Protein AF-A0A8J2QF64-F1 (afdb_monomer_lite)

Structure (mmCIF, N/CA/C/O backbone):
data_AF-A0A8J2QF64-F1
#
_entry.id   AF-A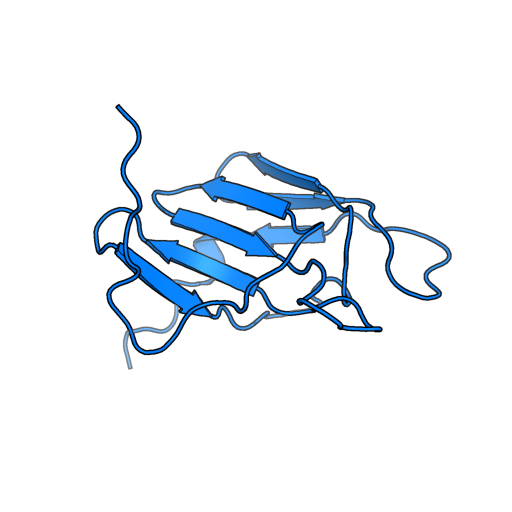0A8J2QF64-F1
#
loop_
_atom_site.group_PDB
_atom_site.id
_atom_site.type_symbol
_atom_site.label_atom_id
_atom_site.label_alt_id
_atom_site.label_comp_id
_atom_site.label_asym_id
_atom_site.label_entity_id
_atom_site.label_seq_id
_atom_site.pdbx_PDB_ins_code
_atom_site.Cartn_x
_atom_site.Cartn_y
_atom_site.Cartn_z
_atom_site.occupancy
_atom_site.B_iso_or_equiv
_atom_site.auth_seq_id
_atom_site.auth_comp_id
_atom_site.auth_asym_id
_atom_site.auth_atom_id
_atom_site.pdbx_PDB_model_num
ATOM 1 N N . MET A 1 1 ? -6.307 20.909 12.810 1.00 73.62 1 MET A N 1
ATOM 2 C CA . MET A 1 1 ? -5.562 20.199 13.872 1.00 73.62 1 MET A CA 1
ATOM 3 C C . MET A 1 1 ? -5.060 18.897 13.273 1.00 73.62 1 MET A C 1
ATOM 5 O O . MET A 1 1 ? -5.848 18.246 12.603 1.00 73.62 1 MET A O 1
ATOM 9 N N . TRP A 1 2 ? -3.783 18.557 13.444 1.00 82.88 2 TRP A N 1
ATOM 10 C CA . TRP A 1 2 ? -3.235 17.256 13.039 1.00 82.88 2 TRP A CA 1
ATOM 11 C C . TRP A 1 2 ? -3.197 16.334 14.255 1.00 82.88 2 TRP A C 1
ATOM 13 O O . TRP A 1 2 ? -2.847 16.790 15.342 1.00 82.88 2 TRP A O 1
ATOM 23 N N . VAL A 1 3 ? -3.557 15.063 14.075 1.00 81.94 3 VAL A N 1
ATOM 24 C CA . VAL A 1 3 ? -3.505 14.043 15.128 1.00 81.94 3 VAL A CA 1
ATOM 25 C C . VAL A 1 3 ? -2.697 12.865 14.603 1.00 81.94 3 VAL A C 1
ATOM 27 O O . VAL A 1 3 ? -2.988 12.345 13.528 1.00 81.94 3 VAL A O 1
ATOM 30 N N . SER A 1 4 ? -1.673 12.463 15.355 1.00 78.19 4 SER A N 1
ATOM 31 C CA . SER A 1 4 ? -0.975 11.205 15.103 1.00 78.19 4 SER A CA 1
ATOM 32 C C . SER A 1 4 ? -1.853 10.066 15.600 1.00 78.19 4 SER A C 1
ATOM 34 O O . SER A 1 4 ? -2.264 10.075 16.760 1.00 78.19 4 SER A O 1
ATOM 36 N N . VAL A 1 5 ? -2.152 9.098 14.737 1.00 75.75 5 VAL A N 1
ATOM 37 C CA . VAL A 1 5 ? -2.857 7.888 15.158 1.00 75.75 5 VAL A CA 1
ATOM 38 C C . VAL A 1 5 ? -1.808 6.852 15.535 1.00 75.75 5 VAL A C 1
ATOM 40 O O . VAL A 1 5 ? -1.099 6.339 14.670 1.00 75.75 5 VAL A O 1
ATOM 43 N N . GLU A 1 6 ? -1.678 6.556 16.827 1.00 68.25 6 GLU A N 1
ATOM 44 C CA . GLU A 1 6 ? -0.835 5.446 17.265 1.00 68.25 6 GLU A CA 1
ATOM 45 C C . GLU A 1 6 ? -1.492 4.130 16.834 1.00 68.25 6 GLU A C 1
ATOM 47 O O . GLU A 1 6 ? -2.645 3.848 17.166 1.00 68.25 6 GLU A O 1
ATOM 52 N N . GLY A 1 7 ? -0.784 3.328 16.036 1.00 59.97 7 GLY A N 1
ATOM 53 C CA . GLY A 1 7 ? -1.242 1.983 15.703 1.00 59.97 7 GLY A CA 1
ATOM 54 C C . GLY A 1 7 ? -1.273 1.149 16.980 1.00 59.97 7 GLY A C 1
ATOM 55 O O . GLY A 1 7 ? -0.249 1.010 17.640 1.00 59.97 7 GLY A O 1
ATOM 56 N N . SER A 1 8 ? -2.429 0.591 17.341 1.00 55.16 8 SER A N 1
ATOM 57 C CA . SER A 1 8 ? -2.634 -0.022 18.663 1.00 55.16 8 SER A CA 1
ATOM 58 C C . SER A 1 8 ? -1.925 -1.381 18.872 1.00 55.16 8 SER A C 1
ATOM 60 O O . SER A 1 8 ? -2.378 -2.180 19.694 1.0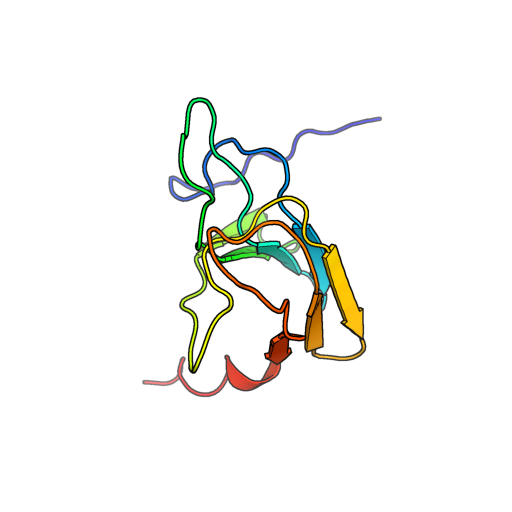0 55.16 8 SER A O 1
ATOM 62 N N . ALA A 1 9 ? -0.887 -1.732 18.107 1.00 55.34 9 ALA A N 1
ATOM 63 C CA . ALA A 1 9 ? -0.381 -3.104 18.059 1.00 55.34 9 ALA A CA 1
ATOM 64 C C . ALA A 1 9 ? 1.145 -3.208 17.953 1.00 55.34 9 ALA A C 1
ATOM 66 O O . ALA A 1 9 ? 1.800 -2.409 17.294 1.00 55.34 9 ALA A O 1
ATOM 67 N N . ALA A 1 10 ? 1.680 -4.302 18.506 1.00 64.75 10 ALA A N 1
ATOM 68 C CA . ALA A 1 10 ? 3.063 -4.762 18.349 1.00 64.75 10 ALA A CA 1
ATOM 69 C C . ALA A 1 10 ? 3.456 -5.118 16.891 1.00 64.75 10 ALA A C 1
ATOM 71 O O . ALA A 1 10 ? 4.583 -5.540 16.646 1.00 64.75 10 ALA A O 1
ATOM 72 N N . VAL A 1 11 ? 2.536 -4.980 15.927 1.00 82.81 11 VAL A N 1
ATOM 73 C CA . VAL A 1 11 ? 2.699 -5.371 14.521 1.00 82.81 11 VAL A CA 1
ATOM 74 C C . VAL A 1 11 ? 2.263 -4.205 13.630 1.00 82.81 11 VAL A C 1
ATOM 76 O O . VAL A 1 11 ? 1.083 -3.875 13.566 1.00 82.81 11 VAL A O 1
ATOM 79 N N . ALA A 1 12 ? 3.225 -3.571 12.960 1.00 91.00 12 ALA A N 1
ATOM 80 C CA . ALA A 1 12 ? 3.039 -2.451 12.036 1.00 91.00 12 ALA A CA 1
ATOM 81 C C . ALA A 1 12 ? 4.146 -2.481 10.961 1.00 91.00 12 ALA A C 1
ATOM 83 O O . ALA A 1 12 ? 5.209 -3.066 11.205 1.00 91.00 12 ALA A O 1
ATOM 84 N N . PRO A 1 13 ? 3.946 -1.865 9.780 1.00 92.56 13 PRO A N 1
ATOM 85 C CA . PRO A 1 13 ? 5.020 -1.728 8.805 1.00 92.56 13 PRO A CA 1
ATOM 86 C C . PRO A 1 13 ? 6.173 -0.895 9.377 1.00 92.56 13 PRO A C 1
ATOM 88 O O . PRO A 1 13 ? 5.969 0.059 10.126 1.00 92.56 13 PRO A O 1
ATOM 91 N N . CYS A 1 14 ? 7.406 -1.219 8.985 1.00 92.06 14 CYS A N 1
ATOM 92 C CA . CYS A 1 14 ? 8.562 -0.387 9.318 1.00 92.06 14 CYS A CA 1
ATOM 93 C C . CYS A 1 14 ? 8.455 1.024 8.711 1.00 92.06 14 CYS A C 1
ATOM 95 O O . CYS A 1 14 ? 7.795 1.227 7.683 1.00 92.06 14 CYS A O 1
ATOM 97 N N . ALA A 1 15 ? 9.180 1.977 9.308 1.00 91.69 15 ALA A N 1
ATOM 98 C CA . ALA A 1 15 ? 9.375 3.303 8.734 1.00 91.69 15 ALA A CA 1
ATOM 99 C C . ALA A 1 15 ? 9.964 3.191 7.318 1.00 91.69 15 ALA A C 1
ATOM 101 O O . ALA A 1 15 ? 10.984 2.525 7.106 1.00 91.69 15 ALA A O 1
ATOM 102 N N . ARG A 1 16 ? 9.310 3.836 6.348 1.00 94.38 16 ARG A N 1
ATOM 103 C CA . ARG A 1 16 ? 9.598 3.684 4.917 1.00 94.38 16 ARG A CA 1
ATOM 104 C C . ARG A 1 16 ? 9.269 4.943 4.119 1.00 94.38 16 ARG A C 1
ATOM 106 O O . ARG A 1 16 ? 8.354 5.681 4.468 1.00 94.38 16 ARG A O 1
ATOM 113 N N . GLY A 1 17 ? 9.966 5.140 3.005 1.00 94.50 17 GLY A N 1
ATOM 114 C CA . GLY A 1 17 ? 9.639 6.129 1.972 1.00 94.50 17 GLY A CA 1
ATOM 115 C C . GLY A 1 17 ? 9.335 5.460 0.631 1.00 94.50 17 GLY A C 1
ATOM 116 O O . GLY A 1 17 ? 9.485 4.245 0.505 1.00 94.50 17 GLY A O 1
ATOM 117 N N . LYS A 1 18 ? 8.926 6.244 -0.376 1.00 94.94 18 LYS A N 1
ATOM 118 C CA . LYS A 1 18 ? 8.723 5.782 -1.768 1.00 94.94 18 LYS A CA 1
ATOM 119 C C . LYS A 1 18 ? 7.715 4.625 -1.937 1.00 94.94 18 LYS A C 1
ATOM 121 O O . LYS A 1 18 ? 7.784 3.895 -2.922 1.00 94.94 18 LYS A O 1
ATOM 126 N N . HIS A 1 19 ? 6.835 4.410 -0.963 1.00 96.62 19 HIS A N 1
ATOM 127 C CA . HIS A 1 19 ? 5.741 3.439 -1.040 1.00 96.62 19 HIS A CA 1
ATOM 128 C C . HIS A 1 19 ? 4.530 4.075 -1.726 1.00 96.62 19 HIS A C 1
ATOM 130 O O . HIS A 1 19 ? 4.441 5.303 -1.794 1.00 96.62 19 HIS A O 1
ATOM 136 N N . SER A 1 20 ? 3.579 3.255 -2.166 1.00 97.50 20 SER A N 1
ATOM 137 C CA . SER A 1 20 ? 2.228 3.739 -2.454 1.00 97.50 20 SER A CA 1
ATOM 138 C C . SER A 1 20 ? 1.329 3.556 -1.231 1.00 97.50 20 SER A C 1
ATOM 140 O O . SER A 1 20 ? 1.532 2.641 -0.426 1.00 97.50 20 SER A O 1
ATOM 142 N N . ALA A 1 21 ? 0.347 4.446 -1.088 1.00 97.88 21 ALA A N 1
ATOM 143 C CA . ALA A 1 21 ? -0.716 4.334 -0.103 1.00 97.88 21 ALA A CA 1
ATOM 144 C C . ALA A 1 21 ? -2.060 4.656 -0.767 1.00 97.88 21 ALA A C 1
ATOM 146 O O . ALA A 1 21 ? -2.208 5.7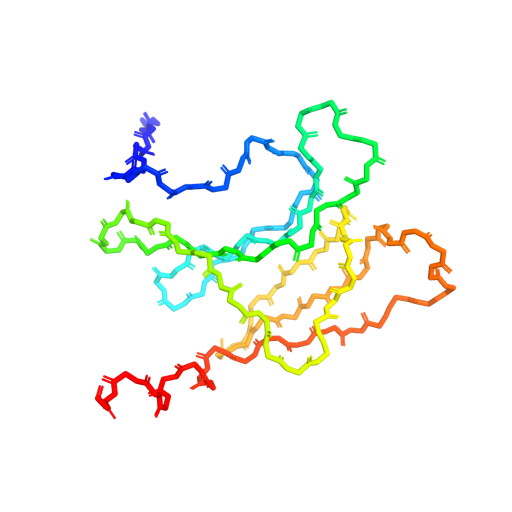20 -1.371 1.00 97.88 21 ALA A O 1
ATOM 147 N N . THR A 1 22 ? -3.039 3.760 -0.649 1.00 98.31 22 THR A N 1
ATOM 148 C CA . THR A 1 22 ? -4.336 3.897 -1.326 1.00 98.31 22 THR A CA 1
ATOM 149 C C . THR A 1 22 ? -5.479 3.567 -0.373 1.00 98.31 22 THR A C 1
ATOM 151 O O . THR A 1 22 ? -5.478 2.527 0.281 1.00 98.31 22 THR A O 1
ATOM 154 N N . LEU A 1 23 ? -6.468 4.458 -0.293 1.00 98.12 23 LEU A N 1
ATOM 155 C CA . LEU A 1 23 ? -7.692 4.254 0.483 1.00 98.12 23 LEU A CA 1
ATOM 156 C C . LEU A 1 23 ? -8.697 3.425 -0.328 1.00 98.12 23 LEU A C 1
ATOM 158 O O . LEU A 1 23 ? -9.024 3.799 -1.452 1.00 98.12 23 LEU A O 1
ATOM 162 N N . LEU A 1 24 ? -9.225 2.347 0.255 1.00 97.38 24 LEU A N 1
ATOM 163 C CA . LEU A 1 24 ? -10.321 1.562 -0.318 1.00 97.38 24 LEU A CA 1
ATOM 164 C C . LEU A 1 24 ? -11.083 0.806 0.783 1.00 97.38 24 LEU A C 1
ATOM 166 O O . LEU A 1 24 ? -10.475 0.201 1.661 1.00 97.38 24 LEU A O 1
ATOM 170 N N . GLY A 1 25 ? -12.419 0.833 0.747 1.00 94.88 25 GLY A N 1
ATOM 171 C CA . GLY A 1 25 ? -13.264 -0.029 1.589 1.00 94.88 25 GLY A CA 1
ATOM 172 C C . GLY A 1 25 ? -13.085 0.139 3.104 1.00 94.88 25 GLY A C 1
ATOM 173 O O . GLY A 1 25 ? -13.238 -0.826 3.840 1.00 94.88 25 GLY A O 1
ATOM 174 N N . GLY A 1 26 ? -12.714 1.331 3.588 1.00 95.75 26 GLY A N 1
ATOM 175 C CA . GLY A 1 26 ? -12.441 1.563 5.017 1.00 95.75 26 GLY A CA 1
ATOM 176 C C . GLY A 1 26 ? -11.034 1.156 5.472 1.00 95.75 26 GLY A C 1
ATOM 177 O O . GLY A 1 26 ? -10.741 1.191 6.669 1.00 95.75 26 GLY A O 1
ATOM 178 N N . TYR A 1 27 ? -10.155 0.820 4.526 1.00 96.25 27 TYR A N 1
ATOM 179 C CA . TYR A 1 27 ? -8.765 0.473 4.779 1.00 96.25 27 TYR A CA 1
ATOM 180 C C . TYR A 1 27 ? -7.806 1.381 4.009 1.00 96.25 27 TYR A C 1
ATOM 182 O O . TYR A 1 27 ? -8.075 1.769 2.872 1.00 96.25 27 TYR A O 1
ATOM 190 N N . VAL A 1 28 ? -6.651 1.679 4.603 1.00 97.19 28 VAL A N 1
ATOM 191 C CA . VAL A 1 28 ? -5.509 2.260 3.882 1.00 97.19 28 VAL A CA 1
ATOM 192 C C . VAL A 1 28 ? -4.536 1.143 3.550 1.00 97.19 28 VAL A C 1
ATOM 194 O O . VAL A 1 28 ? -3.958 0.549 4.455 1.00 97.19 28 VAL A O 1
ATOM 197 N N . TYR A 1 29 ? -4.352 0.862 2.267 1.00 96.75 29 TYR A N 1
ATOM 198 C CA . TYR A 1 29 ? -3.417 -0.137 1.765 1.00 96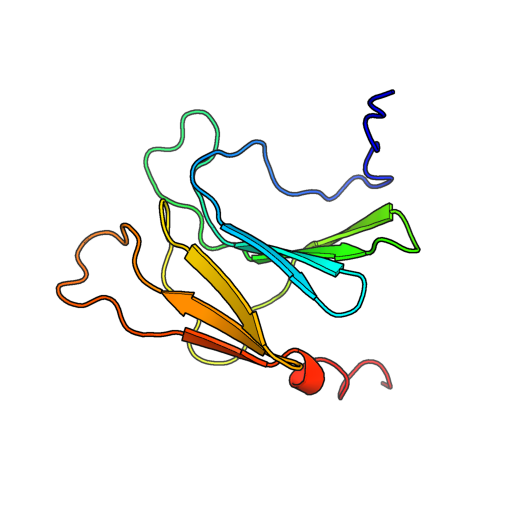.75 29 TYR A CA 1
ATOM 199 C C . TYR A 1 29 ? -2.055 0.499 1.514 1.00 96.75 29 TYR A C 1
ATOM 201 O O . TYR A 1 29 ? -1.989 1.562 0.907 1.00 96.75 29 TYR A O 1
ATOM 209 N N . VAL A 1 30 ? -0.980 -0.146 1.960 1.00 97.38 30 VAL A N 1
ATOM 210 C CA . VAL A 1 30 ? 0.405 0.306 1.790 1.00 97.38 30 VAL A CA 1
ATOM 211 C C . VAL A 1 30 ? 1.210 -0.803 1.134 1.00 97.38 30 VAL A C 1
ATOM 213 O O . VAL A 1 30 ? 1.325 -1.895 1.694 1.00 97.38 30 VAL A O 1
ATOM 216 N N . LEU A 1 31 ? 1.788 -0.516 -0.032 1.00 95.94 31 LEU A N 1
ATOM 217 C CA . LEU A 1 31 ? 2.585 -1.471 -0.797 1.00 95.94 31 LEU A CA 1
ATOM 218 C C . LEU A 1 31 ? 4.030 -0.993 -0.936 1.00 95.94 31 LEU A C 1
ATOM 220 O O . LEU A 1 31 ? 4.297 0.150 -1.314 1.00 95.94 31 LEU A O 1
ATOM 224 N N . GLY A 1 32 ? 4.963 -1.903 -0.655 1.00 95.19 32 GLY A N 1
ATOM 225 C CA . GLY A 1 32 ? 6.384 -1.746 -0.943 1.00 95.19 32 GLY A CA 1
ATOM 226 C C . GLY A 1 32 ? 7.018 -0.500 -0.323 1.00 95.19 32 GLY A C 1
ATOM 227 O O . GLY A 1 32 ? 6.812 -0.177 0.852 1.00 95.19 32 GLY A O 1
ATOM 228 N N . GLY A 1 33 ? 7.844 0.178 -1.116 1.00 94.94 33 GLY A N 1
ATOM 229 C CA . GLY A 1 33 ? 8.682 1.302 -0.716 1.00 94.94 33 GLY A CA 1
ATOM 230 C C . GLY A 1 33 ? 10.075 0.866 -0.281 1.00 94.94 33 GLY A C 1
ATOM 231 O O . GLY A 1 33 ? 10.555 -0.205 -0.636 1.00 94.94 33 GLY A O 1
ATOM 232 N N . ARG A 1 34 ? 10.754 1.710 0.492 1.00 93.19 34 ARG A N 1
ATOM 233 C CA . ARG A 1 34 ? 12.112 1.459 0.984 1.00 93.19 34 ARG A CA 1
ATOM 234 C C . ARG A 1 34 ? 12.218 1.830 2.455 1.00 93.19 34 ARG A C 1
ATOM 236 O O . ARG A 1 34 ? 11.890 2.955 2.829 1.00 93.19 34 ARG A O 1
ATOM 243 N N . GLY A 1 35 ? 12.677 0.883 3.270 1.00 91.19 35 GLY A N 1
ATOM 244 C CA . GLY A 1 35 ? 12.914 1.099 4.697 1.00 91.19 35 GLY A CA 1
ATOM 245 C C . GLY A 1 35 ? 14.105 2.025 4.962 1.00 91.19 35 GLY A C 1
ATOM 246 O O . GLY A 1 35 ? 14.978 2.189 4.106 1.00 91.19 35 GLY A O 1
ATOM 247 N N . ALA A 1 36 ? 14.161 2.612 6.158 1.00 81.75 36 ALA A N 1
ATOM 248 C CA . ALA A 1 36 ? 15.290 3.442 6.582 1.00 81.75 36 ALA A CA 1
ATOM 249 C C . ALA A 1 36 ? 16.618 2.654 6.509 1.00 81.75 36 ALA A C 1
ATOM 251 O O . ALA A 1 36 ? 16.779 1.638 7.179 1.00 81.75 36 ALA A O 1
ATOM 252 N N . GLY A 1 37 ? 17.555 3.099 5.662 1.00 73.38 37 GLY A N 1
ATOM 253 C CA . GLY A 1 37 ? 18.860 2.448 5.456 1.00 73.38 37 GLY A CA 1
ATOM 254 C C . GLY A 1 37 ? 18.856 1.206 4.550 1.00 73.38 37 GLY A C 1
ATOM 255 O O . GLY A 1 37 ? 19.901 0.590 4.360 1.00 73.38 37 GLY A O 1
ATOM 256 N N . GLY A 1 38 ? 17.712 0.821 3.973 1.00 72.31 38 GLY A N 1
ATOM 257 C CA . GLY A 1 38 ? 17.607 -0.376 3.136 1.00 72.31 38 GLY A CA 1
ATOM 258 C C . GLY A 1 38 ? 18.155 -0.175 1.720 1.00 72.31 38 GLY A C 1
ATOM 259 O O . GLY A 1 38 ? 17.741 0.749 1.018 1.00 72.31 38 GLY A O 1
ATOM 260 N N . ALA A 1 39 ? 19.032 -1.076 1.263 1.00 74.94 39 ALA A N 1
ATOM 261 C CA . ALA A 1 39 ? 19.535 -1.110 -0.118 1.00 74.94 39 ALA A CA 1
ATOM 262 C C . ALA A 1 39 ? 18.536 -1.725 -1.121 1.00 74.94 39 ALA A C 1
ATOM 264 O O . ALA A 1 39 ? 18.623 -1.449 -2.319 1.00 74.94 39 ALA A O 1
ATOM 265 N N . VAL A 1 40 ? 17.547 -2.482 -0.640 1.00 85.12 40 VAL A N 1
ATOM 266 C CA . VAL A 1 40 ? 16.578 -3.210 -1.471 1.00 85.12 40 VAL A CA 1
ATOM 267 C C . VAL A 1 40 ? 15.160 -2.682 -1.213 1.00 85.12 40 VAL A C 1
ATOM 269 O O . VAL A 1 40 ? 14.821 -2.445 -0.048 1.00 85.12 40 VAL A O 1
ATOM 272 N N . PRO A 1 41 ? 14.328 -2.493 -2.258 1.00 91.31 41 PRO A N 1
ATOM 273 C CA . PRO A 1 41 ? 12.909 -2.207 -2.085 1.00 91.31 41 PRO A CA 1
ATOM 274 C C . PRO A 1 41 ? 12.196 -3.284 -1.255 1.00 91.31 41 PRO A C 1
ATOM 276 O O . PRO A 1 41 ? 12.618 -4.441 -1.178 1.00 91.31 41 PRO A O 1
ATOM 279 N N . LEU A 1 42 ? 11.090 -2.902 -0.636 1.00 92.38 42 LEU A N 1
ATOM 280 C CA . LEU A 1 42 ? 10.233 -3.780 0.140 1.00 92.38 42 LEU A CA 1
ATOM 281 C C . LEU A 1 42 ? 9.194 -4.437 -0.776 1.00 92.38 42 LEU A C 1
ATOM 283 O O . LEU A 1 42 ? 8.741 -3.850 -1.757 1.00 92.38 42 LEU A O 1
ATOM 287 N N . ARG A 1 43 ? 8.818 -5.672 -0.439 1.00 91.94 43 ARG A N 1
ATOM 288 C CA . ARG A 1 43 ? 7.798 -6.469 -1.150 1.00 91.94 43 ARG A CA 1
ATOM 289 C C . ARG A 1 43 ? 6.530 -6.691 -0.331 1.00 91.94 43 ARG A C 1
ATOM 291 O O . ARG A 1 43 ? 5.684 -7.494 -0.701 1.00 91.94 43 ARG A O 1
ATOM 298 N N . ASP A 1 44 ? 6.482 -6.122 0.865 1.00 93.12 44 ASP A N 1
ATOM 299 C CA . ASP A 1 44 ? 5.387 -6.349 1.788 1.00 93.12 44 ASP A CA 1
ATOM 300 C C . ASP A 1 44 ? 4.182 -5.484 1.426 1.00 93.12 44 ASP A C 1
ATOM 302 O O . ASP A 1 44 ? 4.291 -4.405 0.838 1.00 93.12 44 ASP A O 1
ATOM 306 N N . PHE A 1 45 ? 3.020 -6.008 1.790 1.00 94.69 45 PHE A N 1
ATOM 307 C CA . PHE A 1 45 ? 1.741 -5.389 1.545 1.00 94.69 45 PHE A CA 1
ATOM 308 C C . PHE A 1 45 ? 0.966 -5.355 2.854 1.00 94.69 45 PHE A C 1
ATOM 310 O O . PHE A 1 45 ? 0.886 -6.353 3.571 1.00 94.69 45 PHE A O 1
ATOM 317 N N . TRP A 1 46 ? 0.464 -4.182 3.199 1.00 95.38 46 TRP A N 1
ATOM 318 C CA . TRP A 1 46 ? -0.170 -3.908 4.478 1.00 95.38 46 TRP A CA 1
ATOM 319 C C . TRP A 1 46 ? -1.507 -3.233 4.254 1.00 95.38 46 TRP A C 1
ATOM 321 O O . TRP A 1 46 ? -1.683 -2.512 3.275 1.00 95.38 46 TRP A O 1
ATOM 331 N N . ARG A 1 47 ? -2.419 -3.398 5.207 1.00 94.94 47 ARG A N 1
ATOM 332 C CA . ARG A 1 47 ? -3.590 -2.536 5.325 1.00 94.94 47 ARG A CA 1
ATOM 333 C C . ARG A 1 47 ? -3.766 -2.023 6.742 1.00 94.94 47 ARG A C 1
ATOM 335 O O . ARG A 1 47 ? -3.416 -2.698 7.707 1.00 94.94 47 ARG A O 1
ATOM 342 N N . TYR A 1 48 ? -4.337 -0.837 6.855 1.00 94.62 48 TYR A N 1
ATOM 343 C CA . TYR A 1 48 ? -4.751 -0.231 8.109 1.00 94.62 48 TYR A CA 1
ATOM 344 C C . TYR A 1 48 ? -6.268 -0.131 8.153 1.00 94.62 48 TYR A C 1
ATOM 346 O O . TYR A 1 48 ? -6.853 0.534 7.303 1.00 94.62 48 TYR A O 1
ATOM 354 N N . CYS A 1 49 ? -6.903 -0.774 9.129 1.00 93.25 49 CYS A N 1
ATOM 355 C CA . CYS A 1 49 ? -8.343 -0.680 9.347 1.00 93.25 49 CYS A CA 1
ATOM 356 C C . CYS A 1 49 ? -8.687 0.635 10.049 1.00 93.25 49 CYS A C 1
ATOM 358 O O . CYS A 1 49 ? -8.303 0.831 11.205 1.00 93.25 49 CYS A O 1
ATOM 360 N N . LEU A 1 50 ? -9.447 1.510 9.385 1.00 93.06 50 LEU A N 1
ATOM 361 C CA . LEU A 1 50 ? -9.830 2.814 9.939 1.00 93.06 50 LEU A CA 1
ATOM 362 C C . LEU A 1 50 ? -10.781 2.699 11.136 1.00 93.06 50 LEU A C 1
ATOM 364 O O . LEU A 1 50 ? -10.765 3.559 12.009 1.00 93.06 50 LEU A O 1
ATOM 368 N N . ALA A 1 51 ? -11.598 1.644 11.189 1.00 92.56 51 ALA A N 1
ATOM 369 C CA . ALA A 1 51 ? -12.560 1.446 12.272 1.00 92.56 51 ALA A CA 1
ATOM 370 C C . ALA A 1 51 ? -11.894 0.974 13.572 1.00 92.56 51 ALA A C 1
ATOM 372 O O . ALA A 1 51 ? -12.313 1.356 14.661 1.00 92.56 51 ALA A O 1
ATOM 373 N N . THR A 1 52 ? -10.866 0.126 13.468 1.00 90.69 52 THR A N 1
ATOM 374 C CA . THR A 1 52 ? -10.220 -0.493 14.638 1.00 90.69 52 THR A CA 1
ATOM 375 C C . THR A 1 52 ? -8.845 0.080 14.947 1.00 90.69 52 THR A C 1
ATOM 377 O O . THR A 1 52 ? -8.239 -0.331 15.932 1.00 90.69 52 THR A O 1
ATOM 380 N N . SER A 1 53 ? -8.320 0.958 14.095 1.00 91.50 53 SER A N 1
ATOM 381 C CA . SER A 1 53 ? -6.980 1.536 14.201 1.00 91.50 53 SER A CA 1
ATOM 382 C C . SER A 1 53 ? -5.849 0.501 14.258 1.00 91.50 53 SER A C 1
ATOM 384 O O . SER A 1 53 ? -4.876 0.650 15.004 1.00 91.50 53 SER A O 1
ATOM 386 N N . LYS A 1 54 ? -5.976 -0.575 13.471 1.00 90.50 54 LYS A N 1
ATOM 387 C CA . LYS A 1 54 ? -5.043 -1.713 13.476 1.00 90.50 54 LYS A CA 1
ATOM 388 C C . LYS A 1 54 ? -4.425 -1.945 12.109 1.00 90.50 54 LYS A C 1
ATOM 390 O O . LYS A 1 54 ? -5.112 -1.876 11.092 1.00 90.50 54 LYS A O 1
ATOM 395 N N . TRP A 1 55 ? -3.136 -2.264 12.124 1.00 93.38 55 TRP A N 1
ATOM 396 C CA . TRP A 1 55 ? -2.405 -2.751 10.964 1.00 93.38 55 TRP A CA 1
ATOM 397 C C . TRP A 1 55 ? -2.561 -4.259 10.818 1.00 93.38 55 TRP A C 1
ATOM 399 O O . TRP A 1 55 ? -2.589 -4.996 11.802 1.00 93.38 55 TRP A O 1
ATOM 409 N N . GLU A 1 56 ? -2.592 -4.705 9.572 1.00 92.00 56 GLU A N 1
ATOM 410 C CA . GLU A 1 56 ? -2.560 -6.106 9.187 1.00 92.00 56 GLU A CA 1
ATOM 411 C C . GLU A 1 56 ? -1.607 -6.260 8.004 1.00 92.00 56 GLU A C 1
ATOM 413 O O . GLU A 1 56 ? -1.661 -5.486 7.042 1.00 92.00 56 GLU A O 1
ATOM 418 N N . ARG A 1 57 ? -0.716 -7.250 8.080 1.00 92.81 57 ARG A N 1
ATOM 419 C CA . ARG A 1 57 ? 0.106 -7.633 6.937 1.00 92.81 57 ARG A CA 1
ATOM 420 C C . ARG A 1 57 ? -0.706 -8.577 6.068 1.00 92.81 57 ARG A C 1
ATOM 422 O O . ARG A 1 57 ? -1.171 -9.601 6.551 1.00 92.81 57 ARG A O 1
ATOM 429 N N . LEU A 1 58 ? -0.834 -8.239 4.795 1.00 92.06 58 LEU A N 1
ATOM 430 C CA . LEU A 1 58 ? -1.539 -9.054 3.823 1.00 92.06 58 LEU A CA 1
ATOM 431 C C . LEU A 1 58 ? -0.566 -10.037 3.180 1.00 92.06 58 LEU A C 1
ATOM 433 O O . LEU A 1 58 ? 0.528 -9.663 2.746 1.00 92.06 58 LEU A O 1
ATOM 437 N N . GLU A 1 59 ? -0.975 -11.297 3.100 1.00 84.31 59 GLU A N 1
ATOM 438 C CA . GLU A 1 59 ? -0.291 -12.275 2.265 1.00 84.31 59 GLU A CA 1
ATOM 439 C C . GLU A 1 59 ? -0.770 -12.125 0.824 1.00 84.31 59 GLU A C 1
ATOM 441 O O . GLU A 1 59 ? -1.969 -12.142 0.533 1.00 84.31 59 GLU A O 1
ATOM 446 N N . ALA A 1 60 ? 0.178 -11.962 -0.093 1.00 69.94 60 ALA A N 1
ATOM 447 C CA . ALA A 1 60 ? -0.137 -11.959 -1.507 1.00 69.94 60 ALA A CA 1
ATOM 448 C C . ALA A 1 60 ? -0.530 -13.369 -1.963 1.00 69.94 60 ALA A C 1
ATOM 450 O O . ALA A 1 60 ? 0.216 -14.326 -1.757 1.00 69.94 60 ALA A O 1
ATOM 451 N N . ARG A 1 61 ? -1.682 -13.483 -2.626 1.00 73.50 61 ARG A N 1
ATOM 452 C CA . ARG A 1 61 ? -2.099 -14.684 -3.360 1.00 73.50 61 ARG A CA 1
ATOM 453 C C . ARG A 1 61 ? -1.905 -14.442 -4.858 1.00 73.50 61 ARG A C 1
ATOM 455 O O . ARG A 1 61 ? -2.095 -13.321 -5.322 1.00 73.50 61 ARG A O 1
ATOM 462 N N . GLY A 1 62 ? -1.556 -15.488 -5.606 1.00 80.75 62 GLY A N 1
ATOM 463 C CA . GLY A 1 62 ? -1.255 -15.383 -7.039 1.00 80.75 62 GLY A CA 1
ATOM 464 C C . GLY A 1 62 ? 0.153 -14.846 -7.305 1.00 80.75 62 GLY A C 1
ATOM 465 O O . GLY A 1 62 ? 1.084 -15.178 -6.574 1.00 80.75 62 GLY A O 1
ATOM 466 N N . GLU A 1 63 ? 0.301 -14.030 -8.350 1.00 83.12 63 GLU A N 1
ATOM 467 C CA . GLU A 1 63 ? 1.568 -13.403 -8.747 1.00 83.12 63 GLU A CA 1
ATOM 468 C C . GLU A 1 63 ? 1.612 -11.936 -8.283 1.00 83.12 63 GLU A C 1
ATOM 470 O O . GLU A 1 63 ? 1.147 -11.044 -8.999 1.00 83.12 63 GLU A O 1
ATOM 475 N N . PRO A 1 64 ? 2.124 -11.647 -7.070 1.00 86.69 64 PRO A N 1
ATOM 476 C CA . PRO A 1 64 ? 2.265 -10.269 -6.624 1.00 86.69 64 PRO A CA 1
ATOM 477 C C . PRO A 1 64 ? 3.281 -9.492 -7.461 1.00 86.69 64 PRO A C 1
ATOM 479 O O . PRO A 1 64 ? 4.182 -10.086 -8.063 1.00 86.69 64 PRO A O 1
ATOM 482 N N . PRO A 1 65 ? 3.220 -8.150 -7.408 1.00 88.75 65 PRO A N 1
ATOM 483 C CA . PRO A 1 65 ? 4.333 -7.340 -7.859 1.00 88.75 65 PRO A CA 1
ATOM 484 C C . PRO A 1 65 ? 5.643 -7.736 -7.158 1.00 88.75 65 PRO A C 1
ATOM 486 O O . PRO A 1 65 ? 5.634 -8.214 -6.015 1.00 88.75 65 PRO A O 1
ATOM 489 N N . PRO A 1 66 ? 6.794 -7.508 -7.811 1.00 89.38 66 PRO A N 1
ATOM 490 C CA . PRO A 1 66 ? 8.092 -7.648 -7.168 1.00 89.38 66 PRO A CA 1
ATOM 491 C C . PRO A 1 66 ? 8.244 -6.620 -6.036 1.00 89.38 66 PRO A C 1
ATOM 493 O O . PRO A 1 66 ? 7.358 -5.819 -5.738 1.00 89.38 66 PRO A O 1
ATOM 496 N N . ALA A 1 67 ? 9.418 -6.598 -5.408 1.00 90.75 67 ALA A N 1
ATOM 497 C CA . ALA A 1 67 ? 9.752 -5.500 -4.516 1.00 90.75 67 ALA A CA 1
ATOM 498 C C . ALA A 1 67 ? 9.792 -4.174 -5.305 1.00 90.75 67 ALA A C 1
ATOM 500 O O . ALA A 1 67 ? 10.622 -4.025 -6.203 1.00 90.75 67 ALA A O 1
ATOM 501 N N . LEU A 1 68 ? 8.905 -3.235 -4.965 1.00 90.88 68 LEU A N 1
ATOM 502 C CA . LEU A 1 68 ? 8.687 -1.985 -5.699 1.00 90.88 68 LEU A CA 1
ATOM 503 C C . LEU A 1 68 ? 8.967 -0.761 -4.827 1.00 90.88 68 LEU A C 1
ATOM 505 O O . LEU A 1 68 ? 8.618 -0.728 -3.648 1.00 90.88 68 LEU A O 1
ATOM 509 N N . GLN A 1 69 ? 9.485 0.301 -5.437 1.00 93.19 69 GLN A N 1
ATOM 510 C CA . GLN A 1 69 ? 9.504 1.661 -4.885 1.00 93.19 69 GLN A CA 1
ATOM 511 C C . GLN A 1 69 ? 9.117 2.672 -5.970 1.00 93.19 69 GLN A C 1
ATOM 513 O O . GLN A 1 69 ? 9.227 2.358 -7.147 1.00 93.19 69 GLN A O 1
ATOM 518 N N . GLU A 1 70 ? 8.682 3.873 -5.590 1.00 93.94 70 GLU A N 1
ATOM 519 C CA . GLU A 1 70 ? 8.309 4.960 -6.524 1.00 93.94 70 GLU A CA 1
ATOM 520 C C . GLU A 1 70 ? 7.191 4.588 -7.514 1.00 93.94 70 GLU A C 1
ATOM 522 O O . GLU A 1 70 ? 6.984 5.249 -8.526 1.00 93.94 70 GLU A O 1
ATOM 527 N N . HIS A 1 71 ? 6.455 3.520 -7.215 1.00 94.88 71 HIS A N 1
ATOM 528 C CA . HIS A 1 71 ? 5.270 3.111 -7.954 1.00 94.88 71 HIS A CA 1
ATOM 529 C C . HIS A 1 71 ? 4.055 3.916 -7.493 1.00 94.88 71 HIS A C 1
ATOM 531 O O . HIS A 1 71 ? 4.057 4.531 -6.422 1.00 94.88 71 HIS A O 1
ATOM 537 N N . THR A 1 72 ? 2.983 3.848 -8.278 1.00 96.44 72 THR A N 1
ATOM 538 C CA . THR A 1 72 ? 1.673 4.369 -7.887 1.00 96.44 72 THR A CA 1
ATOM 539 C C . THR A 1 72 ? 0.666 3.238 -7.730 1.00 96.44 72 THR A C 1
ATOM 541 O O . THR A 1 72 ? 0.802 2.176 -8.343 1.00 96.44 72 THR A O 1
ATOM 544 N N . ALA A 1 73 ? -0.351 3.484 -6.912 1.00 97.25 73 ALA A N 1
ATOM 545 C CA . ALA A 1 73 ? -1.514 2.627 -6.795 1.00 97.25 73 ALA A CA 1
ATOM 546 C C . ALA A 1 73 ? -2.785 3.481 -6.728 1.00 97.25 73 ALA A C 1
ATOM 548 O O . ALA A 1 73 ? -2.836 4.481 -6.009 1.00 97.25 73 ALA A O 1
ATOM 549 N N . THR A 1 74 ? -3.817 3.085 -7.473 1.00 98.12 74 THR A N 1
ATOM 550 C CA . THR A 1 74 ? -5.125 3.755 -7.468 1.00 98.12 74 THR A CA 1
ATOM 551 C C . THR A 1 74 ? -6.252 2.756 -7.257 1.00 98.12 74 THR A C 1
ATOM 553 O O . THR A 1 74 ? -6.163 1.611 -7.696 1.00 98.12 74 THR A O 1
ATOM 556 N N . ALA A 1 75 ? -7.311 3.184 -6.578 1.00 98.00 75 ALA A N 1
ATOM 557 C CA . ALA A 1 75 ? -8.484 2.361 -6.326 1.00 98.00 75 ALA A CA 1
ATOM 558 C C . ALA A 1 75 ? -9.576 2.639 -7.363 1.00 98.00 75 ALA A C 1
ATOM 560 O O . ALA A 1 75 ? -9.828 3.791 -7.717 1.00 98.00 75 ALA A O 1
ATOM 561 N N . HIS A 1 76 ? -10.257 1.587 -7.812 1.00 97.44 76 HIS A N 1
ATOM 562 C CA . HIS A 1 76 ? -11.485 1.700 -8.593 1.00 97.44 76 HIS A CA 1
ATOM 563 C C . HIS A 1 76 ? -12.368 0.470 -8.363 1.00 97.44 76 HIS A C 1
ATOM 565 O O . HIS A 1 76 ? -11.957 -0.653 -8.666 1.00 97.44 76 HIS A O 1
ATOM 571 N N . HIS A 1 77 ? -13.583 0.699 -7.849 1.00 95.12 77 HIS A N 1
ATOM 572 C CA . HIS A 1 77 ? -14.430 -0.343 -7.251 1.00 95.12 77 HIS A CA 1
ATOM 573 C C . HIS A 1 77 ? -13.643 -1.139 -6.196 1.00 95.12 77 HIS A C 1
ATOM 575 O O . HIS A 1 77 ? -12.848 -0.553 -5.469 1.00 95.12 77 HIS A O 1
ATOM 581 N N . ASP A 1 78 ? -13.810 -2.457 -6.138 1.00 94.81 78 ASP A N 1
ATOM 582 C CA . ASP A 1 78 ? -13.171 -3.341 -5.158 1.00 94.81 78 ASP A CA 1
ATOM 583 C C . ASP A 1 78 ? -11.757 -3.776 -5.574 1.00 94.81 78 ASP A C 1
ATOM 585 O O . ASP A 1 78 ? -11.336 -4.915 -5.363 1.00 94.81 78 ASP A O 1
ATOM 589 N N . ARG A 1 79 ? -11.027 -2.893 -6.265 1.00 95.56 79 ARG A N 1
ATOM 590 C CA . ARG A 1 79 ? -9.718 -3.212 -6.841 1.00 95.56 79 ARG A CA 1
ATOM 591 C C . ARG A 1 79 ? -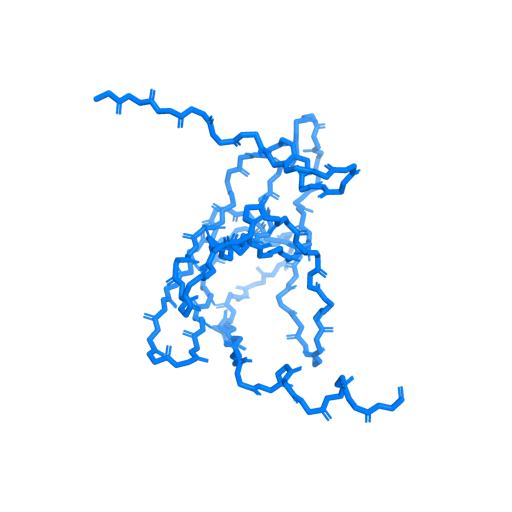8.717 -2.088 -6.670 1.00 95.56 79 ARG A C 1
ATOM 593 O O . ARG A 1 79 ? -9.048 -0.914 -6.835 1.00 95.56 79 ARG A O 1
ATOM 600 N N . LEU A 1 80 ? -7.471 -2.476 -6.421 1.00 96.38 80 LEU A N 1
ATOM 601 C CA . LEU A 1 80 ? -6.303 -1.605 -6.496 1.00 96.38 80 LEU A CA 1
ATOM 602 C C . LEU A 1 80 ? -5.523 -1.920 -7.770 1.00 96.38 80 LEU A C 1
ATOM 604 O O . LEU A 1 80 ? -5.250 -3.081 -8.059 1.00 96.38 80 LEU A O 1
ATOM 608 N N . TYR A 1 81 ? -5.137 -0.883 -8.497 1.00 95.62 81 TYR A N 1
ATOM 609 C CA . TYR A 1 81 ? -4.356 -0.956 -9.725 1.00 95.62 81 TYR A CA 1
ATOM 610 C C . TYR A 1 81 ? -2.980 -0.373 -9.441 1.00 95.62 81 TYR A C 1
ATOM 612 O O . TYR A 1 81 ? -2.881 0.797 -9.076 1.00 95.62 81 TYR A O 1
ATOM 620 N N . VAL A 1 82 ? -1.936 -1.182 -9.588 1.00 95.19 82 VAL A N 1
ATOM 621 C CA . VAL A 1 82 ? -0.550 -0.838 -9.255 1.00 95.19 82 VAL A CA 1
ATOM 622 C C . VAL A 1 82 ? 0.262 -0.775 -10.537 1.00 95.19 82 VAL A C 1
ATOM 624 O O . VAL A 1 82 ? 0.274 -1.735 -11.305 1.00 95.19 82 VAL A O 1
ATOM 627 N N . PHE A 1 83 ? 0.950 0.340 -10.765 1.00 93.31 83 PHE A N 1
ATOM 628 C CA . PHE A 1 83 ? 1.721 0.545 -11.987 1.00 93.31 83 PHE A CA 1
ATOM 629 C C . PHE A 1 83 ? 3.036 1.283 -11.738 1.00 93.31 83 PHE A C 1
ATOM 631 O O . PHE A 1 83 ? 3.132 2.170 -10.882 1.00 93.31 83 PHE A O 1
ATOM 638 N N . GLY A 1 84 ? 4.027 0.945 -12.565 1.00 91.06 84 GLY A N 1
ATOM 639 C CA . GLY A 1 84 ? 5.315 1.621 -12.623 1.00 91.06 84 GLY A CA 1
ATOM 640 C C . GLY A 1 84 ? 6.185 1.376 -11.394 1.00 91.06 84 GLY A C 1
ATOM 641 O O . GLY A 1 84 ? 6.064 0.361 -10.710 1.00 91.06 84 GLY A O 1
ATOM 642 N N . GLY A 1 85 ? 7.063 2.340 -11.128 1.00 89.75 85 GLY A N 1
ATOM 643 C CA . GLY A 1 85 ? 8.073 2.263 -10.083 1.00 89.75 85 GLY A CA 1
ATOM 644 C C . GLY A 1 85 ? 9.325 1.501 -10.497 1.00 89.75 85 GLY A C 1
ATOM 645 O O . GLY A 1 85 ? 9.419 0.907 -11.569 1.00 89.75 85 GLY A O 1
ATOM 646 N N . GLU A 1 86 ? 10.308 1.541 -9.610 1.00 87.25 86 GLU A N 1
ATOM 647 C CA . GLU A 1 86 ? 11.566 0.832 -9.766 1.00 87.25 86 GLU A CA 1
ATOM 648 C C . GLU A 1 86 ? 11.458 -0.545 -9.110 1.00 87.25 86 GLU A C 1
ATOM 650 O O . GLU A 1 86 ? 11.258 -0.668 -7.895 1.00 87.25 86 GLU A O 1
ATOM 655 N N . ALA A 1 87 ? 11.640 -1.583 -9.919 1.00 74.50 87 ALA A N 1
ATOM 656 C CA . ALA A 1 87 ? 11.763 -2.963 -9.478 1.00 74.50 87 ALA A CA 1
ATOM 657 C C . ALA A 1 87 ? 12.999 -3.591 -10.119 1.00 74.50 87 ALA A C 1
ATOM 659 O O . ALA A 1 87 ? 12.911 -4.216 -11.172 1.00 74.50 87 ALA A O 1
ATOM 660 N N . GLY A 1 88 ? 14.158 -3.427 -9.473 1.00 71.44 88 GLY A N 1
ATOM 661 C CA . GLY A 1 88 ? 15.405 -4.086 -9.874 1.00 71.44 88 GLY A CA 1
ATOM 662 C C . GLY A 1 88 ? 15.635 -4.094 -11.393 1.00 71.44 88 GLY A C 1
ATOM 663 O O . GLY A 1 88 ? 15.699 -3.039 -12.011 1.00 71.44 88 GLY A O 1
ATOM 664 N N . ALA A 1 89 ? 15.758 -5.291 -11.974 1.00 64.88 89 ALA A N 1
ATOM 665 C CA . ALA A 1 89 ? 16.099 -5.512 -13.381 1.00 64.88 89 ALA A CA 1
ATOM 666 C C . ALA A 1 89 ? 14.890 -5.783 -14.305 1.00 64.88 89 ALA A C 1
ATOM 668 O O . ALA A 1 89 ? 15.046 -6.463 -15.319 1.00 64.88 89 ALA A O 1
ATOM 669 N N . LEU A 1 90 ? 13.680 -5.322 -13.967 1.00 66.25 90 LEU A N 1
ATOM 670 C CA . LEU A 1 90 ? 12.548 -5.470 -14.886 1.00 66.25 90 LEU A CA 1
ATOM 671 C C . LEU A 1 90 ? 12.703 -4.544 -16.101 1.00 66.25 90 LEU A C 1
ATOM 673 O O . LEU A 1 90 ? 12.855 -3.335 -15.954 1.00 66.25 90 LEU A O 1
ATOM 677 N N . ALA A 1 91 ? 12.645 -5.130 -17.301 1.00 66.06 91 ALA A N 1
ATOM 678 C CA . ALA A 1 91 ? 12.659 -4.395 -18.568 1.00 66.06 91 ALA A CA 1
ATOM 679 C C . ALA A 1 91 ? 11.301 -3.738 -18.883 1.00 66.06 91 ALA A C 1
ATOM 681 O O . ALA A 1 91 ? 11.251 -2.734 -19.588 1.00 66.06 91 ALA A O 1
ATOM 682 N N . GLU A 1 92 ? 10.214 -4.287 -18.335 1.00 69.06 92 GLU A N 1
ATOM 683 C CA . GLU A 1 92 ? 8.843 -3.798 -18.484 1.00 69.06 92 GLU A CA 1
ATOM 684 C C . GLU A 1 92 ? 8.148 -3.771 -17.116 1.00 69.06 92 GLU A C 1
ATOM 686 O O . GLU A 1 92 ? 8.363 -4.653 -16.280 1.00 69.06 92 GLU A O 1
ATOM 691 N N . THR A 1 93 ? 7.307 -2.763 -16.878 1.00 72.44 93 THR A N 1
ATOM 692 C CA . THR A 1 93 ? 6.507 -2.614 -15.654 1.00 72.44 93 THR A CA 1
ATOM 693 C C . THR A 1 93 ? 5.050 -3.000 -15.934 1.00 72.44 93 THR A C 1
ATOM 695 O O . THR A 1 93 ? 4.285 -2.167 -16.427 1.00 72.44 93 THR A O 1
ATOM 698 N N . PRO A 1 94 ? 4.626 -4.252 -15.667 1.00 83.69 94 PRO A N 1
ATOM 699 C CA . PRO A 1 94 ? 3.245 -4.652 -15.912 1.00 83.69 94 PRO A CA 1
ATOM 700 C C . PRO A 1 94 ? 2.273 -3.915 -14.976 1.00 83.69 94 PRO A C 1
ATOM 702 O O . PRO A 1 94 ? 2.657 -3.339 -13.960 1.00 83.69 94 PRO A O 1
ATOM 705 N N . LEU A 1 95 ? 0.988 -3.919 -15.333 1.00 90.88 95 LEU A N 1
ATOM 706 C CA . LEU A 1 95 ? -0.092 -3.445 -14.471 1.00 90.88 95 LEU A CA 1
ATOM 707 C C . LEU A 1 95 ? -0.538 -4.595 -13.564 1.00 90.88 95 LEU A C 1
ATOM 709 O O . LEU A 1 95 ? -1.048 -5.600 -14.059 1.00 90.88 95 LEU A O 1
ATOM 713 N N . TRP A 1 96 ? -0.397 -4.438 -12.249 1.00 92.69 96 TRP A N 1
ATOM 714 C CA . TRP A 1 96 ? -0.930 -5.403 -11.285 1.00 92.69 96 TRP A CA 1
ATOM 715 C C . TRP A 1 96 ? -2.290 -4.956 -10.768 1.00 92.69 96 TRP A C 1
ATOM 717 O O . TRP A 1 96 ? -2.540 -3.765 -10.574 1.00 92.69 96 TRP A O 1
ATOM 727 N N . ILE A 1 97 ? -3.160 -5.929 -10.511 1.00 93.44 97 ILE A N 1
ATOM 728 C CA . ILE A 1 97 ? -4.481 -5.704 -9.931 1.00 93.44 97 ILE A CA 1
ATOM 729 C C . ILE A 1 97 ? -4.579 -6.522 -8.650 1.00 93.44 97 ILE A C 1
ATOM 731 O O . ILE A 1 97 ? -4.353 -7.730 -8.658 1.00 93.44 97 ILE A O 1
ATOM 735 N N . TYR A 1 98 ? -4.944 -5.861 -7.559 1.00 92.56 98 TYR A N 1
ATOM 736 C CA . TYR A 1 98 ? -5.329 -6.514 -6.319 1.00 92.56 98 TYR A CA 1
ATOM 737 C C . TYR A 1 98 ? -6.842 -6.419 -6.149 1.00 92.56 98 TYR A C 1
ATOM 739 O O . TYR A 1 98 ? -7.373 -5.316 -6.037 1.00 92.56 98 TYR A O 1
ATOM 747 N N . ASP A 1 99 ? -7.526 -7.560 -6.145 1.00 91.81 99 ASP A N 1
ATOM 748 C CA . ASP A 1 99 ? -8.969 -7.643 -5.917 1.00 91.81 99 ASP A CA 1
ATOM 749 C C . ASP A 1 99 ? -9.247 -7.833 -4.422 1.00 91.81 99 ASP A C 1
ATOM 751 O O . ASP A 1 99 ? -8.832 -8.830 -3.824 1.00 91.81 99 ASP A O 1
ATOM 755 N N . THR A 1 100 ? -9.926 -6.867 -3.801 1.00 90.69 100 THR A N 1
ATOM 756 C CA . THR A 1 100 ? -10.172 -6.883 -2.354 1.00 90.69 100 THR A CA 1
ATOM 757 C C . THR A 1 100 ? -11.284 -7.844 -1.949 1.00 90.69 100 THR A C 1
ATOM 759 O O . THR A 1 100 ? -11.399 -8.150 -0.769 1.00 90.69 100 THR A O 1
ATOM 762 N N . THR A 1 101 ? -12.082 -8.346 -2.897 1.00 85.75 101 THR A N 1
ATOM 763 C CA . THR A 1 101 ? -13.204 -9.260 -2.612 1.00 85.75 101 THR A CA 1
ATOM 764 C C . THR A 1 101 ? -12.758 -10.709 -2.439 1.00 85.75 101 THR A C 1
ATOM 766 O O . THR A 1 101 ? -13.406 -11.498 -1.754 1.00 85.75 10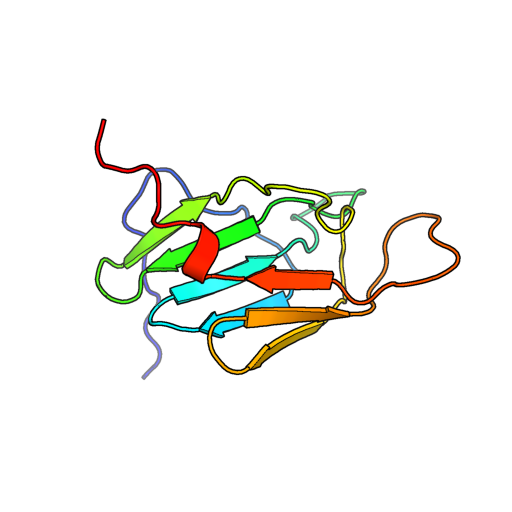1 THR A O 1
ATOM 769 N N . VAL A 1 102 ? -11.609 -11.071 -3.015 1.00 73.06 102 VAL A N 1
ATOM 770 C CA . VAL A 1 102 ? -11.096 -12.450 -3.005 1.00 73.06 102 VAL A CA 1
ATOM 771 C C . VAL A 1 102 ? -10.527 -12.843 -1.628 1.00 73.06 102 VAL A C 1
ATOM 773 O O . VAL A 1 102 ? -10.202 -14.006 -1.387 1.00 73.06 102 VAL A O 1
ATOM 776 N N . LEU A 1 103 ? -10.438 -11.897 -0.688 1.00 59.06 103 LEU A N 1
ATOM 777 C CA . LEU A 1 103 ? -9.942 -12.126 0.670 1.00 59.06 103 LEU A CA 1
ATOM 778 C C . LEU A 1 103 ? -10.961 -12.746 1.639 1.00 59.06 103 LEU A C 1
ATOM 780 O O . LEU A 1 103 ? -10.535 -13.312 2.644 1.00 59.06 103 LEU A O 1
ATOM 784 N N . ASP A 1 104 ? -12.263 -12.699 1.351 1.00 46.09 104 ASP A N 1
ATOM 785 C CA . ASP A 1 104 ? -13.295 -13.005 2.358 1.00 46.09 104 ASP A CA 1
ATOM 786 C C . ASP A 1 104 ? -13.810 -14.459 2.355 1.00 46.09 104 ASP A C 1
ATOM 788 O O . ASP A 1 104 ? -14.765 -14.779 3.059 1.00 46.09 104 ASP A O 1
ATOM 792 N N . ILE A 1 105 ? -13.185 -15.387 1.619 1.00 40.75 105 ILE A N 1
ATOM 793 C CA . ILE A 1 105 ? -13.705 -16.769 1.516 1.00 40.75 105 ILE A CA 1
ATOM 794 C C . ILE A 1 105 ? -13.189 -17.728 2.614 1.00 40.75 105 ILE A C 1
ATOM 796 O O . ILE A 1 105 ? -13.707 -18.833 2.725 1.00 40.75 105 ILE A O 1
ATOM 800 N N . LEU A 1 106 ? -12.240 -17.363 3.491 1.00 36.94 106 LEU A N 1
ATOM 801 C CA . LEU A 1 106 ? -11.671 -18.334 4.457 1.00 36.94 106 LEU A CA 1
ATOM 802 C C . LEU A 1 106 ? -11.404 -17.804 5.885 1.00 36.94 106 LEU A C 1
ATOM 804 O O . LEU A 1 106 ? -10.354 -18.091 6.454 1.00 36.94 106 LEU A O 1
ATOM 808 N N . ILE A 1 107 ? -12.359 -17.100 6.509 1.00 36.00 107 ILE A N 1
ATOM 809 C CA . ILE A 1 107 ? -12.410 -16.971 7.991 1.00 36.00 107 ILE A CA 1
ATOM 810 C C . ILE A 1 107 ? -13.692 -17.609 8.564 1.00 36.00 107 ILE A C 1
ATOM 812 O O . ILE A 1 107 ? -14.298 -17.130 9.520 1.00 36.00 107 ILE A O 1
ATOM 816 N N . ILE A 1 108 ? -14.107 -18.733 7.978 1.00 33.41 108 ILE A N 1
ATOM 817 C CA . ILE A 1 108 ? -15.013 -19.693 8.619 1.00 33.41 108 ILE A CA 1
ATOM 818 C C . ILE A 1 108 ? -14.396 -21.081 8.451 1.00 33.41 108 ILE A C 1
ATOM 820 O O . ILE A 1 108 ? -14.536 -21.719 7.410 1.00 33.41 108 ILE A O 1
ATOM 824 N N . GLY A 1 109 ? -13.645 -21.490 9.470 1.00 37.94 109 GLY A N 1
ATOM 825 C CA . GLY A 1 109 ? -13.009 -22.794 9.623 1.00 37.94 109 GLY A CA 1
ATOM 826 C C . GLY A 1 109 ? -12.480 -22.927 11.037 1.00 37.94 109 GLY A C 1
ATOM 827 O O . GLY A 1 109 ? -11.577 -22.131 11.373 1.00 37.94 109 GLY A O 1
#

Radius of gyration: 14.38 Å; chains: 1; bounding box: 34×43×37 Å

InterPro domains:
  IPR015915 Kelch-type beta-propeller [G3DSA:2.120.10.80] (1-103)
  IPR015915 Kelch-type beta-propeller [SSF117281] (11-100)

Secondary structure (DSSP, 8-state):
--------SS--PPSEES-EEEEETTEEEEE--EETT-SS----EEEEETTTTEEEEEPPPSS---S-BS-EEEE-SSEEEEE--B-TT-SS-PPEEEEGGGGTTSS--

Foldseek 3Di:
DDDDQDQPDPDDDADFPQWEWEDDDQKIKIAWGAHDPGPFIGGWIWIARNVVSHIDTDDDDDDGDARFGNWYWYDDHQKIWIWDGDDPPDPDTDIDIDGNVVPPPPPPD

pLDDT: mean 84.7, std 15.39, range [33.41, 98.31]

Organism: NCBI:txid151541

Sequence (109 aa):
MWVSVEGSAAVAPCARGKHSATLLGGYVYVLGGRGAGGAVPLRDFWRYCLATSKWERLEARGEPPPALQEHTATAHHDRLYVFGGEAGALAETPLWIYDTTVLDILIIG